Protein AF-A0A536ATJ4-F1 (afdb_monomer_lite)

Foldseek 3Di:
DPPDDDDPVQEAEDDPPPVDPVNQVVLVVVQWGWDFDWDWDPDDPDIYIYTGTDIDHCPDPRNVDDDQKDWDWDADDPVGIDIDIDRPDDDVVVVVVVVVVVVVVVVVVD

Structure (mmCIF, N/CA/C/O backbone):
data_AF-A0A536ATJ4-F1
#
_entry.id   AF-A0A536ATJ4-F1
#
loop_
_atom_site.group_PDB
_atom_site.id
_atom_site.type_symbol
_atom_site.label_atom_id
_atom_site.label_alt_id
_atom_site.label_comp_id
_atom_site.label_asym_id
_atom_site.label_entity_id
_atom_site.label_seq_id
_atom_site.pdbx_PDB_ins_code
_atom_site.Cartn_x
_atom_site.Cartn_y
_atom_site.Cartn_z
_atom_site.occupancy
_atom_site.B_iso_or_equiv
_atom_site.auth_seq_id
_atom_site.auth_comp_id
_atom_site.auth_asym_id
_atom_site.auth_atom_id
_atom_site.pdbx_PDB_model_num
ATOM 1 N N . LEU A 1 1 ? 0.054 1.417 -18.978 1.00 52.56 1 LEU A N 1
ATOM 2 C CA . LEU A 1 1 ? -0.166 2.765 -18.402 1.00 52.56 1 LEU A CA 1
ATOM 3 C C . LEU A 1 1 ? 0.530 3.772 -19.315 1.00 52.56 1 LEU A C 1
ATOM 5 O O . LEU A 1 1 ? 1.737 3.931 -19.222 1.00 52.56 1 LEU A O 1
ATOM 9 N N . GLU A 1 2 ? -0.196 4.346 -20.272 1.00 53.00 2 GLU A N 1
ATOM 10 C CA . GLU A 1 2 ? 0.316 5.228 -21.338 1.00 53.00 2 GLU A CA 1
ATOM 11 C C . GLU A 1 2 ? 0.850 6.570 -20.800 1.00 53.00 2 GLU A C 1
ATOM 13 O O . GLU A 1 2 ? 0.150 7.575 -20.842 1.00 53.00 2 GLU A O 1
ATOM 18 N N . GLY A 1 3 ? 2.053 6.612 -20.216 1.00 58.72 3 GLY A N 1
ATOM 19 C CA . GLY A 1 3 ? 2.726 7.877 -19.866 1.00 58.72 3 GLY A CA 1
ATOM 20 C C . GLY A 1 3 ? 1.960 8.806 -18.907 1.00 58.72 3 GLY A C 1
ATOM 21 O O . GLY A 1 3 ? 2.312 9.974 -18.754 1.00 58.72 3 GLY A O 1
ATOM 22 N N . ARG A 1 4 ? 0.896 8.323 -18.253 1.00 71.19 4 ARG A N 1
ATOM 23 C CA . ARG A 1 4 ? 0.145 9.088 -17.256 1.00 71.19 4 ARG A CA 1
ATOM 24 C C . ARG A 1 4 ? 0.837 8.939 -15.912 1.00 71.19 4 ARG A C 1
ATOM 26 O O . ARG A 1 4 ? 0.712 7.910 -15.251 1.00 71.19 4 ARG A O 1
ATOM 33 N N . HIS A 1 5 ? 1.570 9.975 -15.529 1.00 73.00 5 HIS A N 1
ATOM 34 C CA . HIS A 1 5 ? 2.313 10.033 -14.277 1.00 73.00 5 HIS A CA 1
ATOM 35 C C . HIS A 1 5 ? 1.643 10.978 -13.283 1.00 73.00 5 HIS A C 1
ATOM 37 O O . HIS A 1 5 ? 1.023 11.975 -13.655 1.00 73.00 5 HIS A O 1
ATOM 43 N N . PHE A 1 6 ? 1.817 10.680 -11.999 1.00 80.75 6 PHE A N 1
ATOM 44 C CA . PHE A 1 6 ? 1.517 11.613 -10.924 1.00 80.75 6 PHE A CA 1
ATOM 45 C C . PHE A 1 6 ? 2.805 12.314 -10.523 1.00 80.75 6 PHE A C 1
ATOM 47 O O . PHE A 1 6 ? 3.729 11.665 -10.031 1.00 80.75 6 PHE A O 1
ATOM 54 N N . HIS A 1 7 ? 2.866 13.636 -10.692 1.00 86.44 7 HIS A N 1
ATOM 55 C CA . HIS A 1 7 ? 3.889 14.396 -9.984 1.00 86.44 7 HIS A CA 1
ATOM 56 C C . HIS A 1 7 ? 3.636 14.240 -8.477 1.00 86.44 7 HIS A C 1
ATOM 58 O O . HIS A 1 7 ? 2.474 14.350 -8.067 1.00 86.44 7 HIS A O 1
ATOM 64 N N . PRO A 1 8 ? 4.661 14.001 -7.639 1.00 87.56 8 PRO A N 1
ATOM 65 C CA . PRO A 1 8 ? 4.470 13.880 -6.200 1.00 87.56 8 PRO A CA 1
ATOM 66 C C . PRO A 1 8 ? 3.671 15.047 -5.609 1.00 87.56 8 PRO A C 1
ATOM 68 O O . PRO A 1 8 ? 2.803 14.814 -4.773 1.00 87.56 8 PRO A O 1
ATOM 71 N N . ASP A 1 9 ? 3.871 16.279 -6.062 1.00 90.69 9 ASP A N 1
ATOM 72 C CA . ASP A 1 9 ? 3.130 17.441 -5.540 1.00 90.69 9 ASP A CA 1
ATOM 73 C C . ASP A 1 9 ? 1.619 17.385 -5.813 1.00 90.69 9 ASP A C 1
ATOM 75 O O . ASP A 1 9 ? 0.834 17.970 -5.073 1.00 90.69 9 ASP A O 1
ATOM 79 N N . ASN A 1 10 ? 1.193 16.602 -6.806 1.00 89.75 10 ASN A N 1
ATOM 80 C CA . ASN A 1 10 ? -0.213 16.435 -7.174 1.00 89.75 10 ASN A CA 1
ATOM 81 C C . ASN A 1 10 ? -0.902 15.295 -6.404 1.00 89.75 10 ASN A C 1
ATOM 83 O O . ASN A 1 10 ? -2.070 14.991 -6.650 1.00 89.75 10 ASN A O 1
ATOM 87 N N . VAL A 1 11 ? -0.197 14.644 -5.475 1.00 93.44 11 VAL A N 1
ATOM 88 C CA . VAL A 1 11 ? -0.766 13.609 -4.607 1.00 93.44 11 VAL A CA 1
ATOM 89 C C . VAL A 1 11 ? -1.343 14.266 -3.356 1.00 93.44 11 VAL A C 1
ATOM 91 O O . VAL A 1 11 ? -0.607 14.836 -2.545 1.00 93.44 11 VAL A O 1
ATOM 94 N N . ARG A 1 12 ? -2.658 14.137 -3.146 1.00 95.00 12 ARG A N 1
ATOM 95 C CA . ARG A 1 12 ? -3.298 14.600 -1.906 1.00 95.00 12 ARG A CA 1
ATOM 96 C C . ARG A 1 12 ? -2.825 13.739 -0.738 1.00 95.00 12 ARG A C 1
ATOM 98 O O . ARG A 1 12 ? -3.005 12.527 -0.765 1.00 95.00 12 ARG A O 1
ATOM 105 N N . ARG A 1 13 ? -2.263 14.349 0.304 1.00 97.19 13 ARG A N 1
ATOM 106 C CA . ARG A 1 13 ? -1.721 13.623 1.460 1.00 97.19 13 ARG A CA 1
ATOM 107 C C . ARG A 1 13 ? -2.432 14.021 2.739 1.00 97.19 13 ARG A C 1
ATOM 109 O O . ARG A 1 13 ? -2.548 15.206 3.040 1.00 97.19 13 ARG A O 1
ATOM 116 N N . THR A 1 14 ? -2.832 13.026 3.513 1.00 96.94 14 THR A N 1
ATOM 117 C CA . THR A 1 14 ? -3.357 13.206 4.864 1.00 96.94 14 THR A CA 1
ATOM 118 C C . THR A 1 14 ? -2.477 12.426 5.824 1.00 96.94 14 THR A C 1
ATOM 120 O O . THR A 1 14 ? -2.230 11.243 5.627 1.00 96.94 14 THR A O 1
ATOM 123 N N . THR A 1 15 ? -1.971 13.102 6.854 1.00 95.31 15 THR A N 1
ATOM 124 C CA . THR A 1 15 ? -1.093 12.485 7.852 1.00 95.31 15 THR A CA 1
ATOM 125 C C . THR A 1 15 ? -1.844 11.475 8.718 1.00 95.31 15 THR A C 1
ATOM 127 O O . THR A 1 15 ? -3.019 11.662 9.023 1.00 95.31 15 THR A O 1
ATOM 130 N N . LEU A 1 16 ? -1.143 10.430 9.161 1.00 94.00 16 LEU A N 1
ATOM 131 C CA . LEU A 1 16 ? -1.636 9.517 10.196 1.00 94.00 16 LEU A CA 1
ATOM 132 C C . LEU A 1 16 ? -1.488 10.112 11.613 1.00 94.00 16 LEU A C 1
ATOM 134 O O . LEU A 1 16 ? -2.037 9.585 12.579 1.00 94.00 16 LEU A O 1
ATOM 138 N N . ARG A 1 17 ? -0.732 11.211 11.763 1.00 95.12 17 ARG A N 1
ATOM 139 C CA . ARG A 1 17 ? -0.534 11.874 13.060 1.00 95.12 17 ARG A CA 1
ATOM 140 C C . ARG A 1 17 ? -1.874 12.365 13.608 1.00 95.12 17 ARG A C 1
ATOM 142 O O . ARG A 1 17 ? -2.614 13.044 12.907 1.00 95.12 17 ARG A O 1
ATOM 149 N N . GLY A 1 18 ? -2.139 12.059 14.876 1.00 91.12 18 GLY A N 1
ATOM 150 C CA . GLY A 1 18 ? -3.380 12.443 15.552 1.00 91.12 18 GLY A CA 1
ATOM 151 C C . GLY A 1 18 ? -4.531 11.449 15.383 1.00 91.12 18 GLY A C 1
ATOM 152 O O . GLY A 1 18 ? -5.592 11.677 15.957 1.00 91.12 18 GLY A O 1
ATOM 153 N N . LEU A 1 19 ? -4.340 10.337 14.658 1.00 94.06 19 LEU A N 1
ATOM 154 C CA . LEU A 1 19 ? -5.316 9.250 14.657 1.00 94.06 19 LEU A CA 1
ATOM 155 C C . LEU A 1 19 ? -5.416 8.655 16.071 1.00 94.06 19 LEU A C 1
ATOM 157 O O . LEU A 1 19 ? -4.431 8.149 16.609 1.00 94.06 19 LEU A O 1
ATOM 161 N N . SER A 1 20 ? -6.602 8.736 16.676 1.00 95.81 20 SER A N 1
ATOM 162 C CA . SER A 1 20 ? -6.836 8.236 18.029 1.00 95.81 20 SER A CA 1
ATOM 163 C C . SER A 1 20 ? -7.190 6.749 18.027 1.00 95.81 20 SER A C 1
ATOM 165 O O . SER A 1 20 ? -7.728 6.205 17.058 1.00 95.81 20 SER A O 1
ATOM 167 N N . ALA A 1 21 ? -6.937 6.091 19.159 1.00 95.69 21 ALA A N 1
ATOM 168 C CA . ALA A 1 21 ? -7.389 4.722 19.381 1.00 95.69 21 ALA A CA 1
ATOM 169 C C . ALA A 1 21 ? -8.923 4.603 19.310 1.00 95.69 21 ALA A C 1
ATOM 171 O O . ALA A 1 21 ? -9.432 3.571 18.877 1.00 95.69 21 ALA A O 1
ATOM 172 N N . ASP A 1 22 ? -9.656 5.653 19.687 1.00 96.81 22 ASP A N 1
ATOM 173 C CA . ASP A 1 22 ? -11.119 5.667 19.630 1.00 96.81 22 ASP A CA 1
ATOM 174 C C . ASP A 1 22 ? -11.631 5.654 18.189 1.00 96.81 22 ASP A C 1
ATOM 176 O O . ASP A 1 22 ? -12.575 4.926 17.896 1.00 96.81 22 ASP A O 1
ATOM 180 N N . THR A 1 23 ? -10.965 6.354 17.263 1.00 94.88 23 THR A N 1
ATOM 181 C CA . THR A 1 23 ? -11.285 6.271 15.829 1.00 94.88 23 THR A CA 1
ATOM 182 C C . THR A 1 23 ? -11.089 4.851 15.302 1.00 94.88 23 THR A C 1
ATOM 184 O O . THR A 1 23 ? -11.945 4.330 14.591 1.00 94.88 23 THR A O 1
ATOM 187 N N . VAL A 1 24 ? -9.993 4.188 15.687 1.00 95.38 24 VAL A N 1
ATOM 188 C CA . VAL A 1 24 ? -9.725 2.800 15.276 1.00 95.38 24 VAL A CA 1
ATOM 189 C C . VAL A 1 24 ? -10.773 1.843 15.851 1.00 95.38 24 VAL A C 1
ATOM 191 O O . VAL A 1 24 ? -11.295 1.003 15.124 1.00 95.38 24 VAL A O 1
ATOM 194 N N . LYS A 1 25 ? -11.137 1.992 17.131 1.00 97.06 25 LYS A N 1
ATOM 195 C CA . LYS A 1 25 ? -12.195 1.187 17.765 1.00 97.06 25 LYS A CA 1
ATOM 196 C C . LYS A 1 25 ? -13.561 1.417 17.121 1.00 97.06 25 LYS A C 1
ATOM 198 O O . LYS A 1 25 ? -14.305 0.460 16.929 1.00 97.06 25 LYS A O 1
ATOM 203 N N . ALA A 1 26 ? -13.881 2.664 16.779 1.00 97.00 26 ALA A N 1
ATOM 204 C CA . ALA A 1 26 ? -15.126 3.011 16.107 1.00 97.00 26 ALA A CA 1
ATOM 205 C C . ALA A 1 26 ? -15.207 2.401 14.700 1.00 97.00 26 ALA A C 1
ATOM 207 O O . ALA A 1 26 ? -16.287 1.997 14.285 1.00 97.00 26 ALA A O 1
ATOM 208 N N . ALA A 1 27 ? -14.093 2.307 13.969 1.00 96.75 27 ALA A N 1
ATOM 209 C CA . ALA A 1 27 ? -14.060 1.578 12.700 1.00 96.75 27 ALA A CA 1
ATOM 210 C C . ALA A 1 27 ? -14.325 0.078 12.915 1.00 96.75 27 ALA A C 1
ATOM 212 O O . ALA A 1 27 ? -15.160 -0.504 12.225 1.00 96.75 27 ALA A O 1
ATOM 213 N N . SER A 1 28 ? -13.697 -0.527 13.930 1.00 95.88 28 SER A N 1
ATOM 214 C CA . SER A 1 28 ? -13.905 -1.944 14.255 1.00 95.88 28 SER A CA 1
ATOM 215 C C . SER A 1 28 ? -15.359 -2.280 14.590 1.00 95.88 28 SER A C 1
ATOM 217 O O . SER A 1 28 ? -15.817 -3.362 14.238 1.00 95.88 28 SER A O 1
ATOM 219 N N . SER A 1 29 ? -16.114 -1.373 15.224 1.00 97.00 29 SER A N 1
ATOM 220 C CA . SER A 1 29 ? -17.542 -1.600 15.506 1.00 97.00 29 SER A CA 1
ATOM 221 C C . SER A 1 29 ? -18.445 -1.541 14.267 1.00 97.00 29 SER A C 1
ATOM 223 O O . SER A 1 29 ? -19.632 -1.841 14.370 1.00 97.00 29 SER A O 1
ATOM 225 N N . ARG A 1 30 ? -17.896 -1.163 13.106 1.00 97.06 30 ARG A N 1
ATOM 226 C CA . ARG A 1 30 ? -18.561 -1.156 11.794 1.00 97.06 30 ARG A CA 1
ATOM 227 C C . ARG A 1 30 ? -18.003 -2.219 10.841 1.00 97.06 30 ARG A C 1
ATOM 229 O O . ARG A 1 30 ? -18.092 -2.049 9.629 1.00 97.06 30 ARG A O 1
ATOM 236 N N . ASP A 1 31 ? -17.370 -3.268 11.370 1.00 97.31 31 ASP A N 1
ATOM 237 C CA . ASP A 1 31 ? -16.691 -4.306 10.580 1.00 97.31 31 ASP A CA 1
ATOM 238 C C . ASP A 1 31 ? -15.644 -3.740 9.602 1.00 97.31 31 ASP A C 1
ATOM 240 O O . ASP A 1 31 ? -15.397 -4.280 8.518 1.00 97.31 31 ASP A O 1
ATOM 244 N N . ALA A 1 32 ? -14.998 -2.640 9.996 1.00 97.88 32 ALA A N 1
ATOM 245 C CA . ALA A 1 32 ? -13.975 -1.960 9.221 1.00 97.88 32 ALA A CA 1
ATOM 246 C C . ALA A 1 32 ? -12.648 -1.869 9.984 1.00 97.88 32 ALA A C 1
ATOM 248 O O . ALA A 1 32 ? -12.585 -1.920 11.211 1.00 97.88 32 ALA A O 1
ATOM 249 N N . LYS A 1 33 ? -11.554 -1.703 9.243 1.00 96.94 33 LYS A N 1
ATOM 2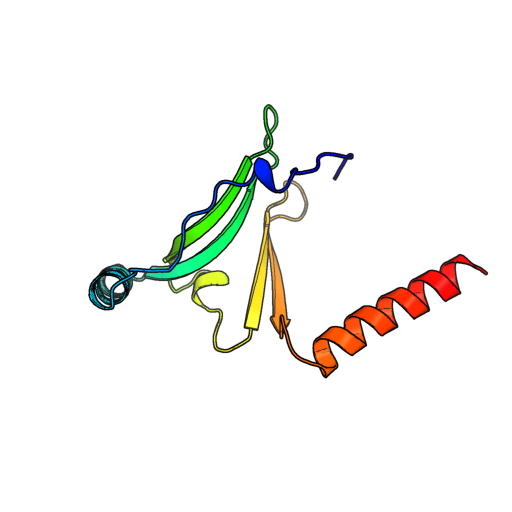50 C CA . LYS A 1 33 ? -10.236 -1.364 9.782 1.00 96.94 33 LYS A CA 1
ATOM 251 C C . LYS A 1 33 ? -9.762 -0.057 9.175 1.00 96.94 33 LYS A C 1
ATOM 253 O O . LYS A 1 33 ? -9.915 0.161 7.977 1.00 96.94 33 LYS A O 1
ATOM 258 N N . VAL A 1 34 ? -9.118 0.779 9.985 1.00 96.69 34 VAL A N 1
ATOM 259 C CA . VAL A 1 34 ? -8.385 1.938 9.469 1.00 96.69 34 VAL A CA 1
ATOM 260 C C . VAL A 1 34 ? -7.064 1.454 8.871 1.00 96.69 34 VAL A C 1
ATOM 262 O O . VAL A 1 34 ? -6.261 0.819 9.556 1.00 96.69 34 VAL A O 1
ATOM 265 N N . ARG A 1 35 ? -6.830 1.759 7.596 1.00 95.69 35 ARG A N 1
ATOM 266 C CA . ARG A 1 35 ? -5.594 1.467 6.861 1.00 95.69 35 ARG A CA 1
ATOM 267 C C . ARG A 1 35 ? -5.008 2.744 6.289 1.00 95.69 35 ARG A C 1
ATOM 269 O O . ARG A 1 35 ? -5.736 3.671 5.966 1.00 95.69 35 ARG A O 1
ATOM 276 N N . TYR A 1 36 ? -3.687 2.789 6.155 1.00 96.06 36 TYR A N 1
ATOM 277 C CA . TYR A 1 36 ? -3.003 3.900 5.504 1.00 96.06 36 TYR A CA 1
ATOM 278 C C . TYR A 1 36 ? -2.756 3.539 4.041 1.00 96.06 36 TYR A C 1
ATOM 280 O O . TYR A 1 36 ? -1.841 2.776 3.736 1.00 96.06 36 TYR A O 1
ATOM 288 N N . LEU A 1 37 ? -3.623 4.024 3.156 1.00 96.81 37 LEU A N 1
ATOM 289 C CA . LEU A 1 37 ? -3.673 3.585 1.765 1.00 96.81 37 LEU A CA 1
ATOM 290 C C . LEU A 1 37 ? -3.114 4.641 0.826 1.00 96.81 37 LEU A C 1
ATOM 292 O O . LEU A 1 37 ? -3.350 5.834 1.005 1.00 96.81 37 LEU A O 1
ATOM 296 N N . ALA A 1 38 ? -2.425 4.176 -0.213 1.00 96.44 38 ALA A N 1
ATOM 297 C CA . ALA A 1 38 ? -2.167 4.944 -1.418 1.00 96.44 38 ALA A CA 1
ATOM 298 C C . ALA A 1 38 ? -3.155 4.487 -2.494 1.00 96.44 38 ALA A C 1
ATOM 300 O O . ALA A 1 38 ? -3.184 3.311 -2.843 1.00 96.44 38 ALA A O 1
ATOM 301 N N . THR A 1 39 ? -3.958 5.411 -3.018 1.00 95.06 39 THR A N 1
ATOM 302 C CA . THR A 1 39 ? -4.912 5.127 -4.097 1.00 95.06 39 THR A CA 1
ATOM 303 C C . THR A 1 39 ? -4.588 5.987 -5.306 1.00 95.06 39 THR A C 1
ATOM 305 O O . THR A 1 39 ? -4.451 7.207 -5.177 1.00 95.06 39 THR A O 1
ATOM 308 N N . ALA A 1 40 ? -4.517 5.357 -6.474 1.00 93.50 40 ALA A N 1
ATOM 309 C CA . ALA A 1 40 ? -4.404 6.011 -7.767 1.00 93.50 40 ALA A CA 1
ATOM 310 C C . ALA A 1 40 ? -5.597 5.607 -8.640 1.00 93.50 40 ALA A C 1
ATOM 312 O O . ALA A 1 40 ? -5.806 4.428 -8.903 1.00 93.50 40 ALA A O 1
ATOM 313 N N . ASP A 1 41 ? -6.368 6.597 -9.073 1.00 90.88 41 ASP A N 1
ATOM 314 C CA . ASP A 1 41 ? -7.484 6.446 -9.997 1.00 90.88 41 ASP A CA 1
ATOM 315 C C . ASP A 1 41 ? -7.066 6.996 -11.362 1.00 90.88 41 ASP A C 1
ATOM 317 O O . ASP A 1 41 ? -6.563 8.117 -11.492 1.00 90.88 41 ASP A O 1
ATOM 321 N N . PHE A 1 42 ? -7.259 6.156 -12.366 1.00 87.06 42 PHE A N 1
ATOM 322 C CA . PHE A 1 42 ? -6.851 6.326 -13.746 1.00 87.06 42 PHE A CA 1
ATOM 323 C C . PHE A 1 42 ? -8.067 6.548 -14.662 1.00 87.06 42 PHE A C 1
ATOM 325 O O . PHE A 1 42 ? -8.036 6.152 -15.827 1.00 87.06 42 PHE A O 1
ATOM 332 N N . GLY A 1 43 ? -9.123 7.191 -14.156 1.00 82.25 43 GLY A N 1
ATOM 333 C CA . GLY A 1 43 ? -10.340 7.500 -14.905 1.00 82.25 43 GLY A CA 1
ATOM 334 C C . GLY A 1 43 ? -10.123 8.235 -16.235 1.00 82.25 43 GLY A C 1
ATOM 335 O O . GLY A 1 43 ? -9.036 8.726 -16.555 1.00 82.25 43 GLY A O 1
ATOM 336 N N . GLU A 1 44 ? -11.193 8.325 -17.025 1.00 79.44 44 GLU A N 1
ATOM 337 C CA . GLU A 1 44 ? -11.149 8.792 -18.420 1.00 79.44 44 GLU A CA 1
ATOM 338 C C . GLU A 1 44 ? -10.712 10.256 -18.573 1.00 79.44 44 GLU A C 1
ATOM 340 O O . GLU A 1 44 ? -10.002 10.601 -19.513 1.00 79.44 44 GLU A O 1
ATOM 345 N N . ARG A 1 45 ? -11.130 11.133 -17.650 1.00 77.31 45 ARG A N 1
ATOM 346 C CA . ARG A 1 45 ? -10.930 12.592 -17.774 1.00 77.31 45 ARG A CA 1
ATOM 347 C C . ARG A 1 45 ? -9.758 13.134 -16.971 1.00 77.31 45 ARG A C 1
ATOM 349 O O . ARG A 1 45 ? -9.207 14.171 -17.322 1.00 77.31 45 ARG A O 1
ATOM 356 N N . ALA A 1 46 ? -9.427 12.492 -15.857 1.00 77.69 46 ALA A N 1
ATOM 357 C CA . ALA A 1 46 ? -8.381 12.959 -14.962 1.00 77.69 46 ALA A CA 1
ATOM 358 C C . ALA A 1 46 ? -7.838 11.803 -14.136 1.00 77.69 46 ALA A C 1
ATOM 360 O O . ALA A 1 46 ? -8.594 10.948 -13.676 1.00 77.69 46 ALA A O 1
ATOM 361 N N . THR A 1 47 ? -6.535 11.841 -13.892 1.00 85.75 47 THR A N 1
ATOM 362 C CA . THR A 1 47 ? -5.888 10.961 -12.932 1.00 85.75 47 THR A CA 1
ATOM 363 C C . THR A 1 47 ? -5.938 11.600 -11.544 1.00 85.75 47 THR A C 1
ATOM 365 O O . THR A 1 47 ? -5.703 12.800 -11.387 1.00 85.75 47 THR A O 1
ATOM 368 N N . LYS A 1 48 ? -6.253 10.816 -10.509 1.00 90.44 48 LYS A N 1
ATOM 369 C CA . LYS A 1 48 ? -6.277 11.288 -9.113 1.00 90.44 48 LYS A CA 1
ATOM 370 C C . LYS A 1 48 ? -5.432 10.380 -8.238 1.00 90.44 48 LYS A C 1
ATOM 372 O O . LYS A 1 48 ? -5.601 9.169 -8.277 1.00 90.44 48 LYS A O 1
ATOM 377 N N . ALA A 1 49 ? -4.576 10.966 -7.409 1.00 93.94 49 ALA A N 1
ATOM 378 C CA . ALA A 1 49 ? -3.785 10.222 -6.440 1.00 93.94 49 ALA A CA 1
ATOM 379 C C . ALA A 1 49 ? -3.968 10.794 -5.038 1.00 93.94 49 ALA A C 1
ATOM 381 O O . ALA A 1 49 ? -3.969 12.014 -4.833 1.00 93.94 49 ALA A O 1
ATOM 382 N N 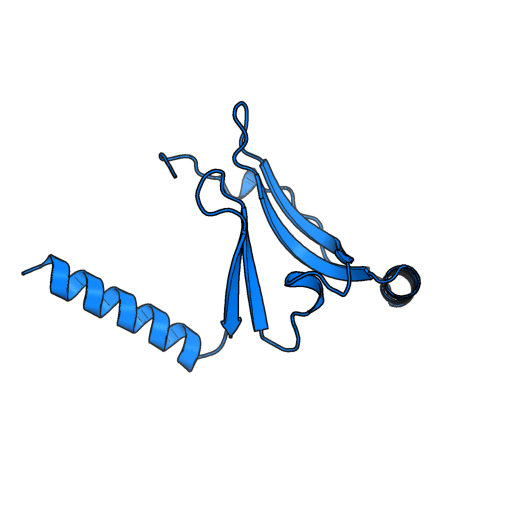. ARG A 1 50 ? -4.107 9.903 -4.059 1.00 95.62 50 ARG A N 1
ATOM 383 C CA . ARG A 1 50 ? -4.160 10.271 -2.646 1.00 95.62 50 ARG A CA 1
ATOM 384 C C . ARG A 1 50 ? -3.441 9.253 -1.777 1.00 95.62 50 ARG A C 1
ATOM 386 O O . ARG A 1 50 ? -3.381 8.078 -2.125 1.00 95.62 50 ARG A O 1
ATOM 393 N N . VAL A 1 51 ? -2.950 9.716 -0.635 1.00 97.69 51 VAL A N 1
ATOM 394 C CA . VAL A 1 51 ? -2.412 8.878 0.434 1.00 97.69 51 VAL A CA 1
ATOM 395 C C . VAL A 1 51 ? -2.984 9.349 1.765 1.00 97.69 51 VAL A C 1
ATOM 397 O O . VAL A 1 51 ? -2.936 10.546 2.058 1.00 97.69 51 VAL A O 1
ATOM 400 N N . GLY A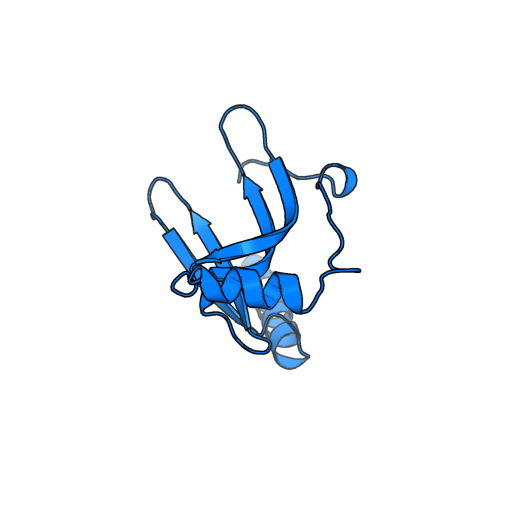 1 52 ? -3.521 8.440 2.572 1.00 97.25 52 GLY A N 1
ATOM 401 C CA . GLY A 1 52 ? -4.080 8.799 3.873 1.00 97.25 52 GLY A CA 1
ATOM 402 C C . GLY A 1 52 ? -4.742 7.639 4.616 1.00 97.25 52 GLY A C 1
ATOM 403 O O . GLY A 1 52 ? -4.819 6.532 4.082 1.00 97.25 52 GLY A O 1
ATOM 404 N N . PRO A 1 53 ? -5.203 7.878 5.858 1.00 96.50 53 PRO A N 1
ATOM 405 C CA . PRO A 1 53 ? -6.013 6.916 6.590 1.00 96.50 53 PRO A CA 1
ATOM 406 C C . PRO A 1 53 ? -7.396 6.770 5.941 1.00 96.50 53 PRO A C 1
ATOM 408 O O . PRO A 1 53 ? -8.073 7.765 5.683 1.00 96.50 53 PRO A O 1
ATOM 411 N N . GLU A 1 54 ? -7.819 5.533 5.712 1.00 96.06 54 GLU A N 1
ATOM 412 C CA . GLU A 1 54 ? -9.116 5.170 5.144 1.00 96.06 54 GLU A CA 1
ATOM 413 C C . GLU A 1 54 ? -9.693 3.966 5.893 1.00 96.06 54 GLU A C 1
ATOM 415 O O . GLU A 1 54 ? -8.955 3.073 6.313 1.00 96.06 54 GLU A O 1
ATOM 420 N N . GLU A 1 55 ? -11.011 3.940 6.076 1.00 96.81 55 GLU A N 1
ATOM 421 C CA . GLU A 1 55 ? -11.709 2.756 6.578 1.00 96.81 55 GLU A CA 1
ATOM 422 C C . GLU A 1 55 ? -11.958 1.786 5.427 1.00 96.81 55 GLU A C 1
ATOM 424 O O . GLU A 1 55 ? -12.554 2.152 4.415 1.00 96.81 55 GLU A O 1
ATOM 429 N N . VAL A 1 56 ? -11.518 0.543 5.596 1.00 97.19 56 VAL A N 1
ATOM 430 C CA . VAL A 1 56 ? -11.787 -0.550 4.658 1.00 97.19 56 VAL A CA 1
ATOM 431 C C . VAL A 1 56 ? -12.530 -1.682 5.352 1.00 97.19 56 VAL A C 1
ATOM 433 O O . VAL A 1 56 ? -12.276 -1.923 6.535 1.00 97.19 56 VAL A O 1
ATOM 436 N N . PRO A 1 57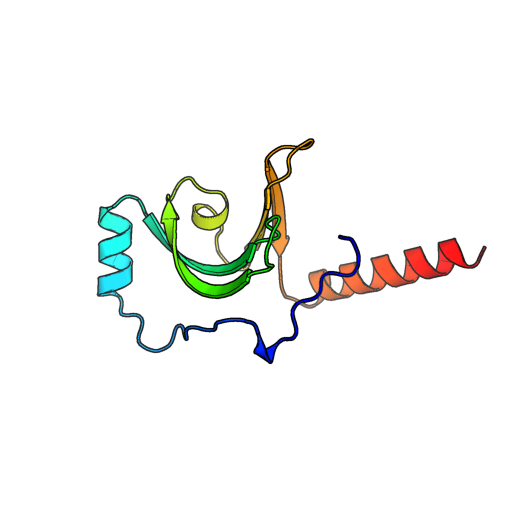 ? -13.397 -2.428 4.646 1.00 97.81 57 PRO A N 1
ATOM 437 C CA . PRO A 1 57 ? -14.038 -3.612 5.208 1.00 97.81 57 PRO A CA 1
ATOM 438 C C . PRO A 1 57 ? -13.002 -4.601 5.740 1.00 97.81 57 PRO A C 1
ATOM 440 O O . PRO A 1 57 ? -11.979 -4.837 5.091 1.00 97.81 57 PRO A O 1
ATOM 443 N N . ILE A 1 58 ? -13.267 -5.232 6.882 1.00 96.69 58 ILE A N 1
ATOM 444 C CA . ILE A 1 58 ? -12.334 -6.187 7.492 1.00 96.69 58 ILE A CA 1
ATOM 445 C C . ILE A 1 58 ? -12.021 -7.379 6.576 1.00 96.69 58 ILE A C 1
ATOM 447 O O . ILE A 1 58 ? -10.902 -7.885 6.593 1.00 96.69 58 ILE A O 1
ATOM 451 N N . ALA A 1 59 ? -12.988 -7.774 5.743 1.00 95.56 59 ALA A N 1
ATOM 452 C CA . ALA A 1 59 ? -12.870 -8.864 4.777 1.00 95.56 59 ALA A CA 1
ATOM 453 C C . ALA A 1 59 ? -12.226 -8.452 3.437 1.00 95.56 59 ALA A C 1
ATOM 455 O O . ALA A 1 59 ? -12.020 -9.302 2.573 1.00 95.56 59 ALA A O 1
ATOM 456 N N . SER A 1 60 ? -11.922 -7.166 3.229 1.00 96.00 60 SER A N 1
ATOM 457 C CA . SER A 1 60 ? -11.182 -6.729 2.038 1.00 96.00 60 SER A CA 1
ATOM 458 C C . SER A 1 60 ? -9.724 -7.216 2.093 1.00 96.00 60 SER A C 1
ATOM 460 O O . SER A 1 60 ? -9.197 -7.398 3.192 1.00 96.00 60 SER A O 1
ATOM 462 N N . PRO A 1 61 ? -9.031 -7.394 0.953 1.00 95.31 61 PRO A N 1
ATOM 463 C CA . PRO A 1 61 ? -7.596 -7.692 0.923 1.00 95.31 61 PRO A CA 1
ATOM 464 C C . PRO A 1 61 ? -6.757 -6.752 1.800 1.00 95.31 61 PRO A C 1
ATOM 466 O O . PRO A 1 61 ? -5.887 -7.189 2.549 1.00 95.31 61 PRO A O 1
ATOM 469 N N . GLU A 1 62 ? -7.068 -5.458 1.767 1.00 95.50 62 GLU A N 1
ATOM 470 C CA . GLU A 1 62 ? -6.414 -4.426 2.569 1.00 95.50 62 GLU A CA 1
ATOM 471 C C . GLU A 1 62 ? -6.760 -4.573 4.062 1.00 95.50 62 GLU A C 1
ATOM 473 O O . GLU A 1 62 ? -5.918 -4.383 4.942 1.00 95.50 62 GLU A O 1
ATOM 478 N N . GLY A 1 63 ? -8.004 -4.944 4.371 1.00 95.88 63 GLY A N 1
ATOM 479 C CA . GLY A 1 63 ? -8.479 -5.260 5.720 1.00 95.88 63 GLY A CA 1
ATOM 480 C C . GLY A 1 63 ? -7.854 -6.532 6.303 1.00 95.88 63 GLY A C 1
ATOM 481 O O . GLY A 1 63 ? -7.567 -6.579 7.505 1.00 95.88 63 GLY A O 1
ATOM 482 N N . ALA A 1 64 ? -7.563 -7.522 5.466 1.00 93.94 64 ALA A N 1
ATOM 483 C CA . ALA A 1 64 ? -6.962 -8.791 5.857 1.00 93.94 64 ALA A CA 1
ATOM 484 C C . ALA A 1 64 ? -5.436 -8.716 6.045 1.00 93.94 64 ALA A C 1
ATOM 486 O O . ALA A 1 64 ? -4.886 -9.544 6.765 1.00 93.94 64 ALA A O 1
ATOM 487 N N . ALA A 1 65 ? -4.762 -7.720 5.456 1.00 92.88 65 ALA A N 1
ATOM 488 C CA . ALA A 1 65 ? -3.315 -7.529 5.584 1.00 92.88 65 ALA A CA 1
ATOM 489 C C . ALA A 1 65 ? -2.866 -7.433 7.053 1.00 92.88 65 ALA A C 1
ATOM 491 O O . ALA A 1 65 ? -3.460 -6.691 7.840 1.00 92.88 65 ALA A O 1
ATOM 492 N N . ASP A 1 66 ? -1.801 -8.130 7.437 1.00 89.44 66 ASP A N 1
ATOM 493 C CA . ASP A 1 66 ? -1.306 -8.095 8.814 1.00 89.44 66 ASP A CA 1
ATOM 494 C C . ASP A 1 66 ? 0.222 -8.042 8.893 1.00 89.44 66 ASP A C 1
ATOM 496 O O . ASP A 1 66 ? 0.941 -8.418 7.958 1.00 89.44 66 ASP A O 1
ATOM 500 N N . GLY A 1 67 ? 0.710 -7.535 10.024 1.00 87.81 67 GLY A N 1
ATOM 501 C CA . GLY A 1 67 ? 2.128 -7.329 10.280 1.00 87.81 67 GLY A CA 1
ATOM 502 C C . GLY A 1 67 ? 2.801 -6.465 9.198 1.00 87.81 67 GLY A C 1
ATOM 503 O O . GLY A 1 67 ? 2.257 -5.427 8.820 1.00 87.81 67 GLY A O 1
ATOM 504 N N . PRO A 1 68 ? 3.988 -6.858 8.696 1.00 85.88 68 PRO A N 1
ATOM 505 C CA . PRO A 1 68 ? 4.751 -6.096 7.701 1.00 85.88 68 PRO A CA 1
ATOM 506 C C . PRO A 1 68 ? 4.305 -6.354 6.248 1.00 85.88 68 PRO A C 1
ATOM 508 O O . PRO A 1 68 ? 5.013 -5.988 5.305 1.00 85.88 68 PRO A O 1
ATOM 511 N N . THR A 1 69 ? 3.180 -7.042 6.054 1.00 90.50 69 THR A N 1
ATOM 512 C CA . THR A 1 69 ? 2.693 -7.410 4.724 1.00 90.50 69 THR A CA 1
ATOM 513 C C . THR A 1 69 ? 2.076 -6.198 4.040 1.00 90.50 69 THR A C 1
ATOM 515 O O . THR A 1 69 ? 1.110 -5.619 4.537 1.00 90.50 69 THR A O 1
ATOM 518 N N . ASN A 1 70 ? 2.589 -5.856 2.862 1.00 93.12 70 ASN A N 1
ATOM 519 C CA . ASN A 1 70 ? 1.959 -4.891 1.975 1.00 93.12 70 ASN A CA 1
ATOM 520 C C . ASN A 1 70 ? 0.987 -5.609 1.040 1.00 93.12 70 ASN A C 1
ATOM 522 O O . ASN A 1 70 ? 1.258 -6.719 0.578 1.00 93.12 70 ASN A O 1
ATOM 526 N N . VAL A 1 71 ? -0.121 -4.940 0.729 1.00 96.44 71 VAL A N 1
ATOM 527 C CA . VAL A 1 71 ? -1.121 -5.408 -0.232 1.00 96.44 71 VAL A CA 1
ATOM 528 C C . VAL A 1 71 ? -1.343 -4.331 -1.284 1.00 96.44 71 VAL A C 1
ATOM 530 O O . VAL A 1 71 ? -1.538 -3.162 -0.953 1.00 96.44 71 VAL A O 1
ATOM 533 N N . VAL A 1 72 ? -1.309 -4.735 -2.552 1.00 96.62 72 VAL A N 1
ATOM 534 C CA . VAL A 1 72 ? -1.617 -3.891 -3.707 1.00 96.62 72 VAL A CA 1
ATOM 535 C C . VAL A 1 72 ? -2.774 -4.526 -4.462 1.00 96.62 72 VAL A C 1
ATOM 537 O O . VAL A 1 72 ? -2.645 -5.626 -5.000 1.00 96.62 72 VAL A O 1
ATOM 540 N N . THR A 1 73 ? -3.896 -3.815 -4.517 1.00 96.62 73 THR A N 1
ATOM 541 C CA . THR A 1 73 ? -5.035 -4.172 -5.363 1.00 96.62 73 THR A CA 1
ATOM 542 C C . THR A 1 73 ? -4.992 -3.345 -6.642 1.00 96.62 73 THR A C 1
ATOM 544 O O . THR A 1 73 ? -4.818 -2.128 -6.590 1.00 96.62 73 THR A O 1
ATOM 547 N N . ILE A 1 74 ? -5.191 -3.997 -7.785 1.00 95.50 74 ILE A N 1
ATOM 548 C CA . ILE A 1 74 ? -5.364 -3.348 -9.085 1.00 95.50 74 ILE A CA 1
ATOM 549 C C . ILE A 1 74 ? -6.720 -3.769 -9.642 1.00 95.50 74 ILE A C 1
ATOM 551 O O . ILE A 1 74 ? -6.980 -4.959 -9.816 1.00 95.50 74 ILE A O 1
ATOM 555 N N . GLU A 1 75 ? -7.578 -2.796 -9.923 1.00 93.81 75 GLU A N 1
ATOM 556 C CA . GLU A 1 75 ? -8.842 -3.019 -10.620 1.00 93.81 75 GLU A CA 1
ATOM 557 C C . GLU A 1 75 ? -8.659 -2.722 -12.107 1.00 93.81 75 GLU A C 1
ATOM 559 O O . GLU A 1 75 ? -8.085 -1.701 -12.489 1.00 93.81 75 GLU A O 1
ATOM 564 N N . THR A 1 76 ? -9.111 -3.650 -12.943 1.00 92.56 76 THR A N 1
ATOM 565 C CA . THR A 1 76 ? -8.970 -3.593 -14.398 1.00 92.56 76 THR A CA 1
ATOM 566 C C . THR A 1 76 ? -10.282 -3.985 -15.065 1.00 92.56 76 THR A C 1
ATOM 568 O O . THR A 1 76 ? -11.099 -4.702 -14.487 1.00 92.56 76 THR A O 1
ATOM 571 N N . ASP A 1 77 ? -10.469 -3.529 -16.295 1.00 91.56 77 ASP A N 1
ATOM 572 C CA . ASP A 1 77 ? -11.622 -3.832 -17.140 1.00 91.56 77 ASP A CA 1
ATOM 573 C C . ASP A 1 77 ? -11.632 -5.287 -17.635 1.00 91.56 77 ASP A C 1
ATOM 575 O O . ASP A 1 77 ? -12.683 -5.925 -17.648 1.00 91.56 77 ASP A O 1
ATOM 579 N N . LEU A 1 78 ? -10.466 -5.825 -18.011 1.00 94.25 78 LEU A N 1
ATOM 580 C CA . LEU A 1 78 ? -10.352 -7.158 -18.616 1.00 94.25 78 LEU A CA 1
ATOM 581 C C . LEU A 1 78 ? -9.943 -8.257 -17.632 1.00 94.25 78 LEU A C 1
ATOM 583 O O . LEU A 1 78 ? -10.463 -9.367 -17.704 1.00 94.25 78 LEU A O 1
ATOM 587 N N . ALA A 1 79 ? -9.003 -7.977 -16.724 1.00 95.31 79 ALA A N 1
ATOM 588 C CA . ALA A 1 79 ? -8.496 -8.968 -15.770 1.00 95.31 79 ALA A CA 1
ATOM 589 C C . ALA A 1 79 ? -9.245 -8.933 -14.424 1.00 95.31 79 ALA A C 1
ATOM 591 O O . ALA A 1 79 ? -8.909 -9.680 -13.504 1.00 95.31 79 ALA A O 1
ATOM 592 N N . GLY A 1 80 ? -10.253 -8.062 -14.294 1.00 93.88 80 GLY A N 1
ATOM 593 C CA . GLY A 1 80 ? -10.977 -7.839 -13.051 1.00 93.88 80 GLY A CA 1
ATOM 594 C C . GLY A 1 80 ? -10.061 -7.305 -11.950 1.00 93.88 80 GLY A C 1
ATOM 595 O O . GLY A 1 80 ? -9.237 -6.416 -12.183 1.00 93.88 80 GLY A O 1
ATOM 596 N N . ARG A 1 81 ? -10.219 -7.847 -10.738 1.00 94.94 81 ARG A N 1
ATOM 597 C CA . ARG A 1 81 ? -9.451 -7.456 -9.552 1.00 94.94 81 ARG A CA 1
ATOM 598 C C . ARG A 1 81 ? -8.234 -8.362 -9.368 1.00 94.94 81 ARG A C 1
ATOM 600 O O . ARG A 1 81 ? -8.378 -9.554 -9.113 1.00 94.94 81 ARG A O 1
ATOM 607 N N . LEU A 1 82 ? -7.045 -7.770 -9.413 1.00 96.81 82 LEU A N 1
ATOM 608 C CA . LEU A 1 82 ? -5.773 -8.424 -9.115 1.00 96.81 82 LEU A CA 1
ATOM 609 C C . LEU A 1 82 ? -5.292 -8.003 -7.726 1.00 96.81 82 LEU A C 1
ATOM 611 O O . LEU A 1 82 ? -5.363 -6.825 -7.377 1.00 96.81 82 LEU A O 1
ATOM 615 N N . VAL A 1 83 ? -4.787 -8.954 -6.942 1.00 96.75 83 VAL A N 1
ATOM 616 C CA . VAL A 1 83 ? -4.265 -8.708 -5.593 1.00 96.75 83 VAL A CA 1
ATOM 617 C C . VAL A 1 83 ? -2.850 -9.259 -5.502 1.00 96.75 83 VAL A C 1
ATOM 619 O O . VAL A 1 83 ? -2.621 -10.445 -5.726 1.00 96.75 83 VAL A O 1
ATOM 622 N N . PHE A 1 84 ? -1.910 -8.395 -5.137 1.00 96.00 84 PHE A N 1
ATOM 623 C CA . PHE A 1 84 ? -0.521 -8.740 -4.866 1.00 96.00 84 PHE A CA 1
ATOM 624 C C . PHE A 1 84 ? -0.258 -8.529 -3.380 1.00 96.00 84 PHE A C 1
ATOM 626 O O . PHE A 1 84 ? -0.618 -7.490 -2.829 1.00 96.00 84 PHE A O 1
ATOM 633 N N . SER A 1 85 ? 0.359 -9.511 -2.729 1.00 95.12 85 SER A N 1
ATOM 634 C CA . SER A 1 85 ? 0.626 -9.478 -1.293 1.00 95.12 85 SER A CA 1
ATOM 635 C C . SER A 1 85 ? 2.011 -10.031 -1.002 1.00 95.12 85 SER A C 1
ATOM 637 O O . SER A 1 85 ? 2.419 -11.031 -1.591 1.00 95.12 85 SER A O 1
ATOM 639 N N . GLY A 1 86 ? 2.723 -9.400 -0.073 1.00 93.19 86 GLY A N 1
ATOM 640 C CA . GLY A 1 86 ? 4.048 -9.841 0.344 1.00 93.19 86 GLY A CA 1
ATOM 641 C C . GLY A 1 86 ? 4.754 -8.831 1.249 1.00 93.19 86 GLY A C 1
ATOM 642 O O . GLY A 1 86 ? 4.206 -7.765 1.537 1.00 93.19 86 GLY A O 1
ATOM 643 N N . PRO A 1 87 ? 5.970 -9.148 1.718 1.00 91.69 87 PRO A N 1
ATOM 644 C CA . PRO A 1 87 ? 6.772 -8.210 2.493 1.00 91.69 87 PRO A CA 1
ATOM 645 C C . PRO A 1 87 ? 7.102 -6.975 1.648 1.00 91.69 87 PRO A C 1
ATOM 647 O O . PRO A 1 87 ? 7.672 -7.083 0.565 1.00 91.69 87 PRO A O 1
ATOM 650 N N . GLY A 1 88 ? 6.736 -5.793 2.146 1.00 86.44 88 GLY A N 1
ATOM 651 C CA . GLY A 1 88 ? 6.969 -4.525 1.445 1.00 86.44 88 GLY A CA 1
ATOM 652 C C . GLY A 1 88 ? 8.244 -3.784 1.842 1.00 86.44 88 GLY A C 1
ATOM 653 O O . GLY A 1 88 ? 8.550 -2.736 1.280 1.00 86.44 88 GLY A O 1
ATOM 654 N N . ALA A 1 89 ? 8.956 -4.298 2.841 1.00 87.44 89 ALA A N 1
ATOM 655 C CA . ALA A 1 89 ? 10.199 -3.751 3.359 1.00 87.44 89 ALA A CA 1
ATOM 656 C C . ALA A 1 89 ? 11.067 -4.886 3.924 1.00 87.44 89 ALA A C 1
ATOM 658 O O . ALA A 1 89 ? 10.586 -5.995 4.160 1.00 87.44 89 ALA A O 1
ATOM 659 N N . GLY A 1 90 ? 12.344 -4.589 4.167 1.00 89.75 90 GLY A N 1
ATOM 660 C CA . GLY A 1 90 ? 13.326 -5.544 4.684 1.00 89.75 90 GLY A CA 1
ATOM 661 C C . GLY A 1 90 ? 14.423 -5.860 3.669 1.00 89.75 90 GLY A C 1
ATOM 662 O O . GLY A 1 90 ? 14.220 -5.739 2.459 1.00 89.75 90 GLY A O 1
ATOM 663 N N . GLY A 1 91 ? 15.599 -6.233 4.181 1.00 93.38 91 GLY A N 1
ATOM 664 C CA . GLY A 1 91 ? 16.808 -6.445 3.379 1.00 93.38 91 GLY A CA 1
ATOM 665 C C . GLY A 1 91 ? 16.608 -7.475 2.272 1.00 93.38 91 GLY A C 1
ATOM 666 O O . GLY A 1 91 ? 16.801 -7.150 1.105 1.00 93.38 91 GLY A O 1
ATOM 667 N N . ASP A 1 92 ? 16.130 -8.668 2.624 1.00 93.50 92 ASP A N 1
ATOM 668 C CA . ASP A 1 92 ? 15.958 -9.776 1.676 1.00 93.50 92 ASP A CA 1
ATOM 669 C C . ASP A 1 92 ? 14.906 -9.474 0.602 1.00 93.50 92 ASP A C 1
ATOM 671 O O . ASP A 1 92 ? 15.150 -9.690 -0.584 1.00 93.50 92 ASP A O 1
ATOM 675 N N . ALA A 1 93 ? 13.756 -8.909 0.994 1.00 90.56 93 ALA A N 1
ATOM 676 C CA . ALA A 1 93 ? 12.700 -8.521 0.055 1.00 90.56 93 ALA A CA 1
ATOM 677 C C . ALA A 1 93 ? 13.203 -7.474 -0.956 1.00 90.56 93 ALA A C 1
ATOM 679 O O . ALA A 1 93 ? 12.949 -7.579 -2.156 1.00 90.56 93 ALA A O 1
ATOM 680 N N . THR A 1 94 ? 13.982 -6.500 -0.478 1.00 92.44 94 THR A N 1
ATOM 681 C CA . THR A 1 94 ? 14.552 -5.438 -1.319 1.00 92.44 94 THR A CA 1
ATOM 682 C C . THR A 1 94 ? 15.654 -5.983 -2.230 1.00 92.44 94 THR A C 1
ATOM 684 O O . THR A 1 94 ? 15.666 -5.698 -3.426 1.00 92.44 94 THR A O 1
ATOM 687 N N . ALA A 1 95 ? 16.556 -6.811 -1.694 1.00 95.38 95 ALA A N 1
ATOM 688 C CA . ALA A 1 95 ? 17.629 -7.449 -2.452 1.00 95.38 95 ALA A CA 1
ATOM 689 C C . ALA A 1 95 ? 17.081 -8.364 -3.556 1.00 95.38 95 ALA A 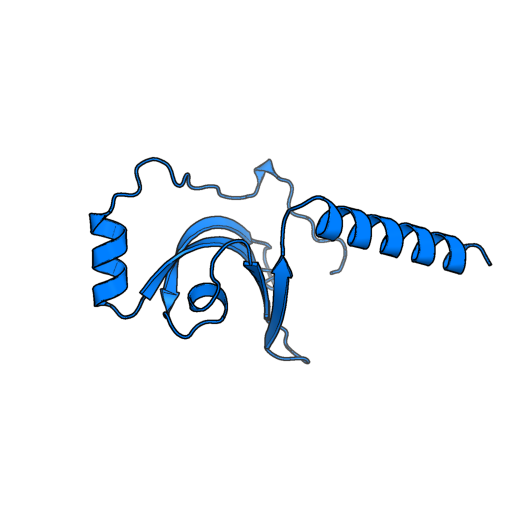C 1
ATOM 691 O O . ALA A 1 95 ? 17.593 -8.349 -4.676 1.00 95.38 95 ALA A O 1
ATOM 692 N N . SER A 1 96 ? 16.008 -9.108 -3.272 1.00 95.19 96 SER A N 1
ATOM 693 C CA . SER A 1 96 ? 15.325 -9.938 -4.264 1.00 95.19 96 SER A CA 1
ATOM 694 C C . SER A 1 96 ? 14.769 -9.109 -5.425 1.00 95.19 96 SER A C 1
ATOM 696 O O . SER A 1 96 ? 14.907 -9.525 -6.575 1.00 95.19 96 SER A O 1
ATOM 698 N N . ALA A 1 97 ? 14.162 -7.948 -5.152 1.00 93.88 97 ALA A N 1
ATOM 699 C CA . ALA A 1 97 ? 13.657 -7.057 -6.199 1.00 93.88 97 ALA A CA 1
ATOM 700 C C . ALA A 1 97 ? 14.800 -6.520 -7.079 1.00 93.88 97 ALA A C 1
ATOM 702 O O . ALA A 1 97 ? 14.739 -6.634 -8.302 1.00 93.88 97 ALA A O 1
ATOM 703 N N . ILE A 1 98 ? 15.886 -6.044 -6.455 1.00 96.88 98 ILE A N 1
ATOM 704 C CA . ILE A 1 98 ? 17.083 -5.558 -7.162 1.00 96.88 98 ILE A CA 1
ATOM 705 C C . ILE A 1 98 ? 17.678 -6.651 -8.059 1.00 96.88 98 ILE A C 1
ATOM 707 O O . ILE A 1 98 ? 17.997 -6.401 -9.220 1.00 96.88 98 ILE A O 1
ATOM 711 N N . LEU A 1 99 ? 17.834 -7.874 -7.541 1.00 97.50 99 LEU A N 1
ATOM 712 C CA . LEU A 1 99 ? 18.394 -8.983 -8.314 1.00 97.50 99 LEU A CA 1
ATOM 713 C C . LEU A 1 99 ? 17.509 -9.343 -9.516 1.00 97.50 99 LEU A C 1
ATOM 715 O O . LEU A 1 99 ? 18.032 -9.639 -10.592 1.00 97.50 99 LEU A O 1
ATOM 719 N N . GLY A 1 100 ? 16.185 -9.289 -9.346 1.00 97.00 100 GLY A N 1
ATOM 720 C CA . GLY A 1 100 ? 15.227 -9.472 -10.435 1.00 97.00 100 GLY A CA 1
ATOM 721 C C . GLY A 1 100 ? 15.468 -8.495 -11.586 1.00 97.00 100 GLY A C 1
ATOM 722 O O . GLY A 1 100 ? 15.592 -8.927 -12.736 1.00 97.00 100 GLY A O 1
ATOM 723 N N . ASP A 1 101 ? 15.630 -7.208 -11.273 1.00 97.50 101 ASP A N 1
ATOM 724 C CA . ASP A 1 101 ? 15.911 -6.167 -12.267 1.00 97.50 101 ASP A CA 1
ATOM 725 C C . ASP A 1 101 ? 17.260 -6.386 -12.967 1.00 97.50 101 ASP A C 1
ATOM 727 O O . ASP A 1 101 ? 17.344 -6.312 -14.194 1.00 97.50 101 ASP A O 1
ATOM 731 N N . VAL A 1 102 ? 18.315 -6.733 -12.218 1.00 98.00 102 VAL A N 1
ATOM 732 C CA . VAL A 1 102 ? 19.644 -7.032 -12.788 1.00 98.00 102 VAL A CA 1
ATOM 733 C C . VAL A 1 102 ? 19.571 -8.182 -13.795 1.00 98.00 102 VAL A C 1
ATOM 735 O O . VAL A 1 102 ? 20.133 -8.092 -14.889 1.00 98.00 102 VAL A O 1
ATOM 738 N N . ILE A 1 103 ? 18.855 -9.257 -13.457 1.00 97.88 103 ILE A N 1
ATOM 739 C CA . ILE A 1 103 ? 18.663 -10.400 -14.357 1.00 97.88 103 ILE A CA 1
ATOM 740 C C . ILE A 1 103 ? 17.867 -9.984 -15.600 1.00 97.88 103 ILE A C 1
ATOM 742 O O . ILE A 1 103 ? 18.212 -10.404 -16.707 1.00 97.88 103 ILE A O 1
ATOM 746 N N . ALA A 1 104 ? 16.818 -9.171 -15.442 1.00 97.69 104 ALA A N 1
ATOM 747 C CA . ALA A 1 104 ? 16.008 -8.689 -16.559 1.00 97.69 104 ALA A CA 1
ATOM 748 C C . ALA A 1 104 ? 16.837 -7.842 -17.539 1.00 97.69 104 ALA A C 1
ATOM 750 O O . ALA A 1 104 ? 16.798 -8.093 -18.745 1.00 97.69 104 ALA A O 1
ATOM 751 N N . ILE A 1 105 ? 17.652 -6.914 -17.026 1.00 97.62 105 ILE A N 1
ATOM 752 C CA . ILE A 1 105 ? 18.574 -6.095 -17.826 1.00 97.62 105 ILE A CA 1
ATOM 753 C C . ILE A 1 105 ? 19.576 -6.987 -18.565 1.00 97.62 105 ILE A C 1
ATOM 755 O O . ILE A 1 105 ? 19.720 -6.878 -19.780 1.00 97.62 105 ILE A O 1
ATOM 759 N N . ALA A 1 106 ? 20.223 -7.922 -17.861 1.00 97.69 106 ALA A N 1
ATOM 760 C CA . ALA A 1 106 ? 21.208 -8.818 -18.465 1.00 97.69 106 ALA A CA 1
ATOM 761 C C . ALA A 1 106 ? 20.617 -9.682 -19.593 1.00 97.69 106 ALA A C 1
ATOM 763 O O . ALA A 1 106 ? 21.302 -9.975 -20.573 1.00 97.69 106 ALA A O 1
ATOM 764 N N . ARG A 1 107 ? 19.345 -10.086 -19.475 1.00 96.88 107 ARG A N 1
ATOM 765 C CA . ARG A 1 107 ? 18.630 -10.819 -20.530 1.00 96.88 107 ARG A CA 1
ATOM 766 C C . ARG A 1 107 ? 18.327 -9.949 -21.747 1.00 96.88 107 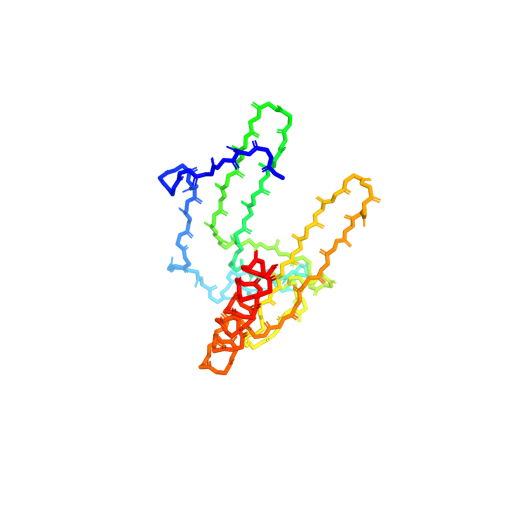ARG A C 1
ATOM 768 O O . ARG A 1 107 ? 18.419 -10.460 -22.853 1.00 96.88 107 ARG A O 1
ATOM 775 N N . ALA A 1 108 ? 17.987 -8.676 -21.552 1.00 95.94 108 ALA A N 1
ATOM 776 C CA . ALA A 1 108 ? 17.661 -7.747 -22.638 1.00 95.94 108 ALA A CA 1
ATOM 777 C C . ALA A 1 108 ? 18.888 -7.273 -23.440 1.00 95.94 108 ALA A C 1
ATOM 779 O O . ALA A 1 108 ? 18.737 -6.727 -24.527 1.00 95.94 108 ALA A O 1
ATOM 780 N N . MET A 1 109 ? 20.096 -7.457 -22.900 1.00 93.38 109 MET A N 1
ATOM 781 C CA . MET A 1 109 ? 21.361 -7.117 -23.565 1.00 93.38 109 MET A CA 1
ATOM 782 C C . MET A 1 109 ? 21.910 -8.235 -24.469 1.00 93.38 109 MET A C 1
ATOM 784 O O . MET A 1 109 ? 22.961 -8.047 -25.083 1.00 93.38 109 MET A O 1
ATOM 788 N N . ARG A 1 110 ? 21.255 -9.400 -24.507 1.00 72.00 110 ARG A N 1
ATOM 789 C CA . ARG A 1 110 ? 21.574 -10.504 -25.423 1.00 72.00 110 ARG A CA 1
ATOM 790 C C . ARG A 1 110 ? 20.708 -10.434 -26.669 1.00 72.00 110 ARG A C 1
ATOM 792 O O . ARG A 1 110 ? 21.215 -10.882 -27.717 1.00 72.00 110 ARG A O 1
#

Radius of gyration: 17.33 Å; chains: 1; bounding box: 40×28×45 Å

Sequence (110 aa):
LEGRHFHPDNVRRTTLRGLSADTVKAASSRDAKVRYLATADFGERATKARVGPEEVPIASPEGAADGPTNVVTIETDLAGRLVFSGPGAGGDATASAILGDVIAIARAMR

Secondary structure (DSSP, 8-state):
--S----GGGEEE---TT--HHHHHHHHTTTEEEEEEEEEE--SS--EEEEEEEEEETTSHHHH--TTEEEEEEE-SSS-EEEEEEE-SSHHHHHHHHHHHHHHHHHHT-

pLDDT: mean 92.1, std 8.39, range [52.56, 98.0]